Protein AF-A0A968YWT3-F1 (afdb_monomer)

Sequence (94 aa):
MCVCRGTRQKFSQPPSCGETIGLDVAHSTFLQILSQQLHWTREDLAQQAQQADLLLDGALEVINDIAFDRCDEALTDGEDPIELNPDVLQVLLS

Foldseek 3Di:
DDDDDDDDDDDDDDDDPDDQQPDDPLLVQLLVVCVVDFKAAPVRSCVSCVVSVHHNVVSQVVQQVSLCVFPVGGQWDDHGTIGGDVVSSVSSVD

pLDDT: mean 78.92, std 17.79, range [33.72, 93.12]

Nearest PDB structures (foldseek):
  1fjl-assembly2_C-2  TM=5.678E-01  e=8.637E+00  Drosophila melanogaster
  2da1-assembly1_A  TM=5.517E-01  e=9.831E+00  Homo sapiens

Structure (mmCIF, N/CA/C/O backbone):
data_AF-A0A968YWT3-F1
#
_entry.id   AF-A0A968YWT3-F1
#
loop_
_atom_site.group_PDB
_atom_site.id
_atom_site.type_symbol
_atom_site.label_atom_id
_atom_site.label_alt_id
_atom_site.label_comp_id
_atom_site.label_asym_id
_atom_site.label_entity_id
_atom_site.label_seq_id
_atom_site.pdbx_PDB_ins_code
_atom_site.Cartn_x
_atom_site.Cartn_y
_atom_site.Cartn_z
_atom_site.occupancy
_atom_site.B_iso_or_equiv
_atom_site.auth_seq_id
_atom_site.auth_comp_id
_atom_site.auth_asym_id
_atom_site.auth_atom_id
_atom_site.pdbx_PDB_model_num
ATOM 1 N N . MET A 1 1 ? 11.195 -39.968 -22.630 1.00 52.78 1 MET A N 1
ATOM 2 C CA . MET A 1 1 ? 11.852 -39.478 -21.401 1.00 52.78 1 MET A CA 1
ATOM 3 C C . MET A 1 1 ? 12.441 -38.117 -21.701 1.00 52.78 1 MET A C 1
ATOM 5 O O . MET A 1 1 ? 13.325 -38.037 -22.538 1.00 52.78 1 MET A O 1
ATOM 9 N N . CYS A 1 2 ? 11.931 -37.063 -21.073 1.00 44.34 2 CYS A N 1
ATOM 10 C CA . CYS A 1 2 ? 12.613 -35.777 -21.017 1.00 44.34 2 CYS A CA 1
ATOM 11 C C . CYS A 1 2 ? 12.376 -35.233 -19.609 1.00 44.34 2 CYS A C 1
ATOM 13 O O . CYS A 1 2 ? 11.229 -35.057 -19.204 1.00 44.34 2 CYS A O 1
ATOM 15 N N . VAL A 1 3 ? 13.452 -35.092 -18.841 1.00 65.19 3 VAL A N 1
ATOM 16 C CA . VAL A 1 3 ? 13.444 -34.578 -17.472 1.00 65.19 3 VAL A CA 1
ATOM 17 C C . VAL A 1 3 ? 14.417 -33.409 -17.452 1.00 65.19 3 VAL A C 1
ATOM 19 O O . VAL A 1 3 ? 15.620 -33.622 -17.529 1.00 65.19 3 VAL A O 1
ATOM 22 N N . CYS A 1 4 ? 13.888 -32.195 -17.344 1.00 47.69 4 CYS A N 1
ATOM 23 C CA . CYS A 1 4 ? 14.600 -30.986 -16.929 1.00 47.69 4 CYS A CA 1
ATOM 24 C C . CYS A 1 4 ? 13.585 -30.193 -16.094 1.00 47.69 4 CYS A C 1
ATOM 26 O O . CYS A 1 4 ? 12.610 -29.691 -16.632 1.00 47.69 4 CYS A O 1
ATOM 28 N N . ARG A 1 5 ? 13.614 -30.361 -14.769 1.00 52.06 5 ARG A N 1
ATOM 29 C CA . ARG A 1 5 ? 14.249 -29.477 -13.768 1.00 52.06 5 ARG A CA 1
ATOM 30 C C . ARG A 1 5 ? 13.210 -28.546 -13.140 1.00 52.06 5 ARG A C 1
ATOM 32 O O . ARG A 1 5 ? 12.647 -27.688 -13.801 1.00 52.06 5 ARG A O 1
ATOM 39 N N . GLY A 1 6 ? 12.959 -28.782 -11.854 1.00 56.38 6 GLY A N 1
ATOM 40 C CA . GLY A 1 6 ? 11.982 -28.053 -11.064 1.00 56.38 6 GLY A CA 1
ATOM 41 C C . GLY A 1 6 ? 12.341 -26.582 -10.886 1.00 56.38 6 GLY A C 1
ATOM 42 O O . GLY A 1 6 ? 13.460 -26.243 -10.503 1.00 56.38 6 GLY A O 1
ATOM 43 N N . THR A 1 7 ? 11.343 -25.737 -11.100 1.00 48.22 7 THR A N 1
ATOM 44 C CA . THR A 1 7 ? 11.250 -24.399 -10.531 1.00 48.22 7 THR A CA 1
ATOM 45 C C . THR A 1 7 ? 10.297 -24.468 -9.340 1.00 48.22 7 THR A C 1
ATOM 47 O O . THR A 1 7 ? 9.204 -25.030 -9.400 1.00 48.22 7 THR A O 1
ATOM 50 N N . ARG A 1 8 ? 10.781 -23.988 -8.196 1.00 47.47 8 ARG A N 1
ATOM 51 C CA . ARG A 1 8 ? 10.034 -23.884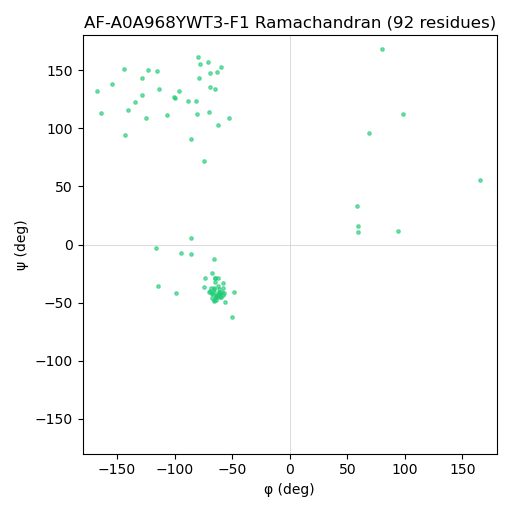 -6.942 1.00 47.47 8 ARG A CA 1
ATOM 52 C C . ARG A 1 8 ? 8.968 -22.785 -7.126 1.00 47.47 8 ARG A C 1
ATOM 54 O O . ARG A 1 8 ? 9.268 -21.750 -7.704 1.00 47.47 8 ARG A O 1
ATOM 61 N N . GLN A 1 9 ? 7.742 -23.051 -6.685 1.00 56.06 9 GLN A N 1
ATOM 62 C CA . GLN A 1 9 ? 6.526 -22.249 -6.907 1.00 56.06 9 GLN A CA 1
ATOM 63 C C . GLN A 1 9 ? 6.597 -20.803 -6.378 1.00 56.06 9 GLN A C 1
ATOM 65 O O . GLN A 1 9 ? 7.195 -20.603 -5.322 1.00 56.06 9 GLN A O 1
ATOM 70 N N . LYS A 1 10 ? 5.845 -19.869 -6.991 1.00 39.28 10 LYS A N 1
ATOM 71 C CA . LYS A 1 10 ? 4.908 -18.969 -6.280 1.00 39.28 10 LYS A CA 1
ATOM 72 C C . LYS A 1 10 ? 3.965 -18.220 -7.248 1.00 39.28 10 LYS A C 1
ATOM 74 O O . LYS A 1 10 ? 4.413 -17.653 -8.230 1.00 39.28 10 LYS A O 1
ATOM 79 N N . PHE A 1 11 ? 2.681 -18.260 -6.886 1.00 38.62 11 PHE A N 1
ATOM 80 C CA . PHE A 1 11 ? 1.497 -17.565 -7.413 1.00 38.62 11 PHE A CA 1
ATOM 81 C C . PHE A 1 11 ? 0.963 -17.926 -8.807 1.00 38.62 11 PHE A C 1
ATOM 83 O O . PHE A 1 11 ? 1.356 -17.420 -9.850 1.00 38.62 11 PHE A O 1
ATOM 90 N N . SER A 1 12 ? -0.032 -18.811 -8.757 1.00 42.25 12 SER A N 1
ATOM 91 C CA . SER A 1 12 ? -1.043 -19.031 -9.778 1.00 42.25 12 SER A CA 1
ATOM 92 C C . SER A 1 12 ? -1.984 -17.828 -9.824 1.00 42.25 12 SER A C 1
ATOM 94 O O . SER A 1 12 ? -2.769 -17.650 -8.897 1.00 42.25 12 SER A O 1
ATOM 96 N N . GLN A 1 13 ? -1.987 -17.076 -10.918 1.00 43.88 13 GLN A N 1
ATOM 97 C CA . GLN A 1 13 ? -3.167 -16.313 -11.310 1.00 43.88 13 GLN A CA 1
ATOM 98 C C . GLN A 1 13 ? -3.393 -16.519 -12.815 1.00 43.88 13 GLN A C 1
ATOM 100 O O . GLN A 1 13 ? -2.468 -16.299 -13.602 1.00 43.88 13 GLN A O 1
ATOM 105 N N . PRO A 1 14 ? -4.566 -17.015 -13.252 1.00 42.16 14 PRO A N 1
ATOM 106 C CA . PRO A 1 14 ? -4.906 -17.019 -14.670 1.00 42.16 14 PRO A CA 1
ATOM 107 C C . PRO A 1 14 ? -4.999 -15.568 -15.174 1.00 42.16 14 PRO A C 1
ATOM 109 O O . PRO A 1 14 ? -5.404 -14.696 -14.401 1.00 42.16 14 PRO A O 1
ATOM 112 N N . PRO A 1 15 ? -4.665 -15.291 -16.448 1.00 38.34 15 PRO A N 1
ATOM 113 C CA . PRO A 1 15 ? -4.730 -13.941 -16.996 1.00 38.34 15 PRO A CA 1
ATOM 114 C C . PRO A 1 15 ? -6.183 -13.458 -16.959 1.00 38.34 15 PRO A C 1
ATOM 116 O O . PRO A 1 15 ? -7.014 -13.887 -17.759 1.00 38.34 15 PRO A O 1
ATOM 119 N N . SER A 1 16 ? -6.497 -12.600 -15.992 1.00 41.56 16 SER A N 1
ATOM 120 C CA . SER A 1 16 ? -7.810 -11.981 -15.847 1.00 41.56 16 SER A CA 1
ATOM 121 C C . SER A 1 16 ? -7.670 -10.533 -16.282 1.00 41.56 16 SER A C 1
ATOM 123 O O . SER A 1 16 ? -6.935 -9.749 -15.694 1.00 41.56 16 SER A O 1
ATOM 125 N N . CYS A 1 17 ? -8.308 -10.247 -17.409 1.00 33.72 17 CYS A N 1
ATOM 126 C CA . CYS A 1 17 ? -8.256 -9.000 -18.153 1.00 33.72 17 CYS A CA 1
ATOM 127 C C . CYS A 1 17 ? -8.572 -7.793 -17.249 1.00 33.72 17 CYS A C 1
ATOM 129 O O . CYS A 1 17 ? -9.709 -7.615 -16.819 1.00 33.72 17 CYS A O 1
ATOM 131 N N . GLY A 1 18 ? -7.542 -6.998 -16.962 1.00 43.88 18 GLY A N 1
ATOM 132 C CA . GLY A 1 18 ? -7.570 -5.833 -16.079 1.00 43.88 18 GLY A CA 1
ATOM 133 C C . GLY A 1 18 ? -6.140 -5.425 -15.737 1.00 43.88 18 GLY A C 1
ATOM 134 O O . GLY A 1 18 ? -5.747 -5.447 -14.581 1.00 43.88 18 GLY A O 1
ATOM 135 N N . GLU A 1 19 ? -5.332 -5.173 -16.766 1.00 44.94 19 GLU A N 1
ATOM 136 C CA . GLU A 1 19 ? -3.873 -5.050 -16.688 1.00 44.94 19 GLU A CA 1
ATOM 137 C C . GLU A 1 19 ? -3.444 -3.718 -16.053 1.00 44.94 19 GLU A C 1
ATOM 139 O O . GLU A 1 19 ? -2.945 -2.821 -16.719 1.00 44.94 19 GLU A O 1
ATOM 144 N N . THR A 1 20 ? -3.647 -3.579 -14.743 1.00 53.50 20 THR A N 1
ATOM 145 C CA . THR A 1 20 ? -2.922 -2.599 -13.926 1.00 53.50 20 THR A CA 1
ATOM 146 C C . THR A 1 20 ? -1.620 -3.264 -13.495 1.00 53.50 20 THR A C 1
ATOM 148 O O . THR A 1 20 ? -1.576 -4.001 -12.521 1.00 53.50 20 THR A O 1
ATOM 151 N N . ILE A 1 21 ? -0.559 -3.093 -14.288 1.00 63.62 21 ILE A N 1
ATOM 152 C CA . ILE A 1 21 ? 0.851 -3.247 -13.867 1.00 63.62 21 ILE A CA 1
ATOM 153 C C . ILE A 1 21 ? 1.291 -4.629 -13.313 1.00 63.62 21 ILE A C 1
ATOM 155 O O . ILE A 1 21 ? 2.432 -4.795 -12.889 1.00 63.62 21 ILE A O 1
ATOM 159 N N . GLY A 1 22 ? 0.469 -5.673 -13.439 1.00 64.25 22 GLY A N 1
ATOM 160 C CA . GLY A 1 22 ? 0.753 -7.007 -12.890 1.00 64.25 22 GLY A CA 1
ATOM 161 C C . GLY A 1 22 ? 0.143 -7.247 -11.506 1.00 64.25 22 GLY A C 1
ATOM 162 O O . GLY A 1 22 ? 0.470 -8.243 -10.863 1.00 64.25 22 GLY A O 1
ATOM 163 N N . LEU A 1 23 ? -0.754 -6.363 -11.061 1.00 72.38 23 LEU A N 1
ATOM 164 C CA . LEU A 1 23 ? -1.603 -6.585 -9.899 1.00 72.38 23 LEU A CA 1
ATOM 165 C C . LEU A 1 23 ? -2.780 -7.503 -10.252 1.00 72.38 23 LEU A C 1
ATOM 167 O O . LEU A 1 23 ? -3.342 -7.445 -11.345 1.00 72.38 23 LEU A O 1
ATOM 171 N N . ASP A 1 24 ? -3.155 -8.354 -9.299 1.00 78.56 24 ASP A N 1
ATOM 172 C CA . ASP A 1 24 ? -4.391 -9.130 -9.383 1.00 78.56 24 ASP A CA 1
ATOM 173 C C . ASP A 1 24 ? -5.612 -8.276 -8.998 1.00 78.56 24 ASP A C 1
ATOM 175 O O . ASP A 1 24 ? -5.487 -7.272 -8.296 1.00 78.56 24 ASP A O 1
ATOM 179 N N . VAL A 1 25 ? -6.808 -8.723 -9.387 1.00 80.56 25 VAL A N 1
ATOM 180 C CA . VAL A 1 25 ? -8.096 -8.053 -9.145 1.00 80.56 25 VAL A CA 1
ATOM 181 C C . VAL A 1 25 ? -8.282 -7.617 -7.685 1.00 80.56 25 VAL A C 1
ATOM 183 O O . VAL A 1 25 ? -8.765 -6.508 -7.436 1.00 80.56 25 VAL A O 1
ATOM 186 N N . ALA A 1 26 ? -7.881 -8.448 -6.716 1.00 84.00 26 ALA A N 1
ATOM 187 C CA . ALA A 1 26 ? -7.981 -8.101 -5.297 1.00 84.00 26 ALA A CA 1
ATOM 188 C C . ALA A 1 26 ? -7.103 -6.886 -4.937 1.00 84.00 26 ALA A C 1
ATOM 190 O O . ALA A 1 26 ? -7.562 -5.955 -4.274 1.00 84.00 26 ALA A O 1
ATOM 191 N N . HIS A 1 27 ? -5.865 -6.845 -5.436 1.00 86.75 27 HIS A N 1
ATOM 192 C CA . HIS A 1 27 ? -4.933 -5.750 -5.167 1.00 86.75 27 HIS A CA 1
ATOM 193 C C . HIS A 1 27 ? -5.297 -4.481 -5.942 1.00 86.75 27 HIS A C 1
ATOM 195 O O . HIS A 1 27 ? -5.198 -3.393 -5.385 1.00 86.75 27 HIS A O 1
ATOM 201 N N . SER A 1 28 ? -5.781 -4.593 -7.184 1.00 84.06 28 SER A N 1
ATOM 202 C CA . SER A 1 28 ? -6.301 -3.440 -7.933 1.00 84.06 28 SER A CA 1
ATOM 203 C C . SER A 1 28 ? -7.507 -2.814 -7.225 1.00 84.06 28 SER A C 1
ATOM 205 O O . SER A 1 28 ? -7.619 -1.591 -7.158 1.00 84.06 28 SER A O 1
ATOM 207 N N . THR A 1 29 ? -8.383 -3.636 -6.635 1.00 86.75 29 THR A N 1
ATOM 208 C CA . THR A 1 29 ? -9.501 -3.153 -5.804 1.00 86.75 29 THR A CA 1
ATOM 209 C C . THR A 1 29 ? -8.988 -2.434 -4.560 1.00 86.75 29 THR A C 1
ATOM 211 O O . THR A 1 29 ? -9.453 -1.342 -4.241 1.00 86.75 29 THR A O 1
ATOM 214 N N . PHE A 1 30 ? -7.990 -3.005 -3.885 1.00 87.88 30 PHE A N 1
ATOM 215 C CA . PHE A 1 30 ? -7.371 -2.374 -2.726 1.00 87.88 30 PHE A CA 1
ATOM 216 C C . PHE A 1 30 ? -6.704 -1.037 -3.091 1.00 87.88 30 PHE A C 1
ATOM 218 O O . PHE A 1 30 ? -6.973 -0.039 -2.435 1.00 87.88 30 PHE A O 1
ATOM 225 N N . LEU A 1 31 ? -5.953 -0.956 -4.195 1.00 87.38 31 LEU A N 1
ATOM 226 C CA . LEU A 1 31 ? -5.374 0.293 -4.716 1.00 87.38 31 LEU A CA 1
ATOM 227 C C . LEU A 1 31 ? -6.424 1.375 -4.991 1.00 87.38 31 LEU A C 1
ATOM 229 O O . LEU A 1 31 ? -6.208 2.542 -4.666 1.00 87.38 31 LEU A O 1
ATOM 233 N N . GLN A 1 32 ? -7.574 1.006 -5.563 1.00 87.00 32 GLN A N 1
ATOM 234 C CA . GLN A 1 32 ? -8.685 1.943 -5.759 1.00 87.00 32 GLN A CA 1
ATOM 235 C C . GLN A 1 32 ? -9.185 2.498 -4.422 1.00 87.00 32 GLN A C 1
ATOM 237 O O . GLN A 1 32 ? -9.421 3.701 -4.309 1.00 87.00 32 GLN A O 1
ATOM 242 N N . ILE A 1 33 ? -9.290 1.656 -3.391 1.00 88.38 33 ILE A N 1
ATOM 243 C CA . ILE A 1 33 ? -9.668 2.102 -2.048 1.00 88.38 33 ILE A CA 1
ATOM 244 C C . ILE A 1 33 ? -8.610 3.056 -1.485 1.00 88.38 33 ILE A C 1
ATOM 246 O O . ILE A 1 33 ? -8.972 4.143 -1.035 1.00 88.38 33 ILE A O 1
ATOM 250 N N . LEU A 1 34 ? -7.326 2.692 -1.578 1.00 87.25 34 LEU A N 1
ATOM 251 C CA . LEU A 1 34 ? -6.203 3.520 -1.129 1.00 87.25 34 LEU A CA 1
ATOM 252 C C . LEU A 1 34 ? -6.178 4.886 -1.820 1.00 87.25 34 LEU A C 1
ATOM 254 O O . LEU A 1 34 ? -5.835 5.879 -1.192 1.00 87.25 34 LEU A O 1
ATOM 258 N N . SER A 1 35 ? -6.611 4.971 -3.080 1.00 87.94 35 SER A N 1
ATOM 259 C CA . SER A 1 35 ? -6.651 6.238 -3.820 1.00 87.94 35 SER A CA 1
ATOM 260 C C . SER A 1 35 ? -7.630 7.279 -3.270 1.00 87.94 35 SER A C 1
ATOM 262 O O . SER A 1 35 ? -7.550 8.450 -3.639 1.00 87.94 35 SER A O 1
ATOM 264 N N . GLN A 1 36 ? -8.533 6.886 -2.365 1.00 88.62 36 GLN A N 1
ATOM 265 C CA . GLN A 1 36 ? -9.485 7.805 -1.742 1.00 88.62 36 GLN A CA 1
ATOM 266 C C . GLN A 1 36 ? -8.836 8.727 -0.703 1.00 88.62 36 GLN A C 1
ATOM 268 O O . GLN A 1 36 ? -9.319 9.841 -0.498 1.00 88.62 36 GLN A O 1
ATOM 273 N N . GLN A 1 37 ? -7.760 8.289 -0.043 1.00 90.44 37 GLN A N 1
ATOM 274 C CA . GLN A 1 37 ? -7.077 9.070 0.988 1.00 90.44 37 GLN A CA 1
ATOM 275 C C . GLN A 1 37 ? -5.607 8.650 1.103 1.00 90.44 37 GLN A C 1
ATOM 277 O O . GLN A 1 37 ? -5.293 7.468 1.079 1.00 90.44 37 GLN A O 1
ATOM 282 N N . LEU A 1 38 ? -4.704 9.623 1.255 1.00 89.25 38 LEU A N 1
ATOM 283 C CA . LEU A 1 38 ? -3.256 9.374 1.297 1.00 89.25 38 LEU A CA 1
ATOM 284 C C . LEU A 1 38 ? -2.722 9.022 2.690 1.00 89.25 38 LEU A C 1
ATOM 286 O O . LEU A 1 38 ? -1.567 8.654 2.826 1.00 89.25 38 LEU A O 1
ATOM 290 N N . HIS A 1 39 ? -3.546 9.128 3.728 1.00 90.94 39 HIS A N 1
ATOM 291 C CA . HIS A 1 39 ? -3.156 8.777 5.088 1.00 90.94 39 HIS A CA 1
ATOM 292 C C . HIS A 1 39 ? -4.204 7.833 5.652 1.00 90.94 39 HIS A C 1
ATOM 294 O O . HIS A 1 39 ? -5.395 8.147 5.619 1.00 90.94 39 HIS A O 1
ATOM 300 N N . TRP A 1 40 ? -3.764 6.698 6.179 1.00 93.12 40 TRP A N 1
ATOM 301 C CA . TRP A 1 40 ? -4.635 5.722 6.820 1.00 93.12 40 TRP A CA 1
ATOM 302 C C . TRP A 1 40 ? -4.097 5.372 8.194 1.00 93.12 40 TRP A C 1
ATOM 304 O O . TRP A 1 40 ? -2.894 5.248 8.388 1.00 93.12 40 TRP A O 1
ATOM 314 N N . THR A 1 41 ? -4.985 5.158 9.155 1.00 92.56 41 THR A N 1
ATOM 315 C CA . THR A 1 41 ? -4.582 4.495 10.397 1.00 92.56 41 THR A CA 1
ATOM 316 C C . THR A 1 41 ? -4.474 2.999 10.153 1.00 92.56 41 THR A C 1
ATOM 318 O O . THR A 1 41 ? -5.145 2.450 9.270 1.00 92.56 41 THR A O 1
ATOM 321 N N . ARG A 1 42 ? -3.665 2.308 10.959 1.00 89.56 42 ARG A N 1
ATOM 322 C CA . ARG A 1 42 ? -3.512 0.855 10.816 1.00 89.56 42 ARG A CA 1
ATOM 323 C C . ARG A 1 42 ? -4.844 0.110 10.949 1.00 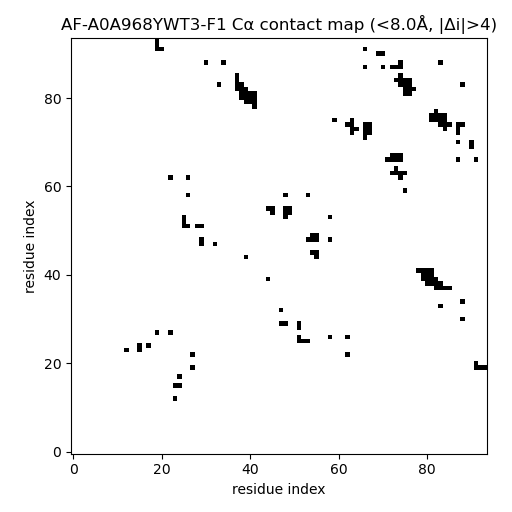89.56 42 ARG A C 1
ATOM 325 O O . ARG A 1 42 ? -5.080 -0.863 10.236 1.00 89.56 42 ARG A O 1
ATOM 332 N N . G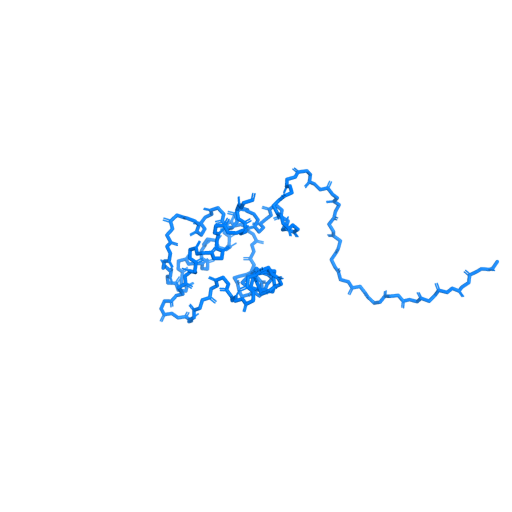LU A 1 43 ? -5.721 0.574 11.838 1.00 91.69 43 GLU A N 1
ATOM 333 C CA . GLU A 1 43 ? -7.047 -0.015 12.048 1.00 91.69 43 GLU A CA 1
ATOM 334 C C . GLU A 1 43 ? -7.958 0.145 10.827 1.00 91.69 43 GLU A C 1
ATOM 336 O O . GLU A 1 43 ? -8.553 -0.834 10.375 1.00 91.69 43 GLU A O 1
ATOM 341 N N . ASP A 1 44 ? -8.048 1.354 10.270 1.00 91.94 44 ASP A N 1
ATOM 342 C CA . ASP A 1 44 ? -8.929 1.645 9.136 1.00 91.94 44 ASP A CA 1
ATOM 343 C C . ASP A 1 44 ? -8.450 0.916 7.874 1.00 91.94 44 ASP A C 1
ATOM 345 O O . ASP A 1 44 ? -9.227 0.250 7.186 1.00 91.94 44 ASP A O 1
ATOM 349 N N . LEU A 1 45 ? -7.134 0.918 7.643 1.00 89.38 45 LEU A N 1
ATOM 350 C CA . LEU A 1 45 ? -6.507 0.189 6.546 1.00 89.38 45 LEU A CA 1
ATOM 351 C C . LEU A 1 45 ? -6.734 -1.329 6.662 1.00 89.38 45 LEU A C 1
ATOM 353 O O . LEU A 1 45 ? -7.033 -1.992 5.668 1.00 89.38 45 LEU A O 1
ATOM 357 N N . ALA A 1 46 ? -6.647 -1.890 7.875 1.00 91.12 46 ALA A N 1
ATOM 358 C CA . ALA A 1 46 ? -6.917 -3.307 8.122 1.00 91.12 46 ALA A CA 1
ATOM 359 C C . ALA A 1 46 ? -8.380 -3.689 7.848 1.00 91.12 46 ALA A C 1
ATOM 361 O O . ALA A 1 46 ? -8.652 -4.821 7.439 1.00 91.12 46 ALA A O 1
ATOM 362 N N . GLN A 1 47 ? -9.327 -2.771 8.070 1.00 92.12 47 GLN A N 1
ATOM 363 C CA . GLN A 1 47 ? -10.724 -2.970 7.682 1.00 92.12 47 GLN A CA 1
ATOM 364 C C . GLN A 1 47 ? -10.867 -2.989 6.157 1.00 92.12 47 GLN A C 1
ATOM 366 O O . GLN A 1 47 ? -11.492 -3.907 5.627 1.00 92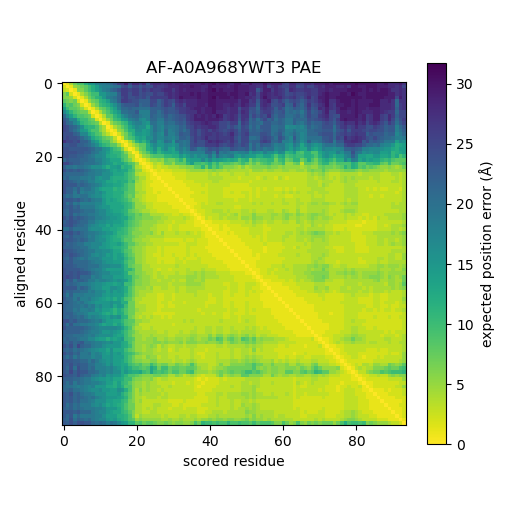.12 47 GLN A O 1
ATOM 371 N N . GLN A 1 48 ? -10.241 -2.048 5.444 1.00 91.31 48 GLN A N 1
ATOM 372 C CA . GLN A 1 48 ? -10.276 -2.021 3.976 1.00 91.31 48 GLN A CA 1
ATOM 373 C C . GLN A 1 48 ? -9.646 -3.269 3.350 1.00 91.31 48 GLN A C 1
ATOM 375 O O . GLN A 1 48 ? -10.194 -3.838 2.407 1.00 91.31 48 GLN A O 1
ATOM 380 N N . ALA A 1 49 ? -8.519 -3.735 3.896 1.00 89.94 49 ALA A N 1
ATOM 381 C CA . ALA A 1 49 ? -7.862 -4.952 3.428 1.00 89.94 49 ALA A CA 1
ATOM 382 C C . ALA A 1 49 ? -8.782 -6.172 3.593 1.00 89.94 49 ALA A C 1
ATOM 384 O O . ALA A 1 49 ? -8.951 -6.946 2.654 1.00 89.94 49 ALA A O 1
ATOM 385 N N . GLN A 1 50 ? -9.468 -6.287 4.737 1.00 89.31 50 GLN A N 1
ATOM 386 C CA . GLN A 1 50 ? -10.475 -7.331 4.951 1.00 89.31 50 GLN A CA 1
ATOM 387 C C . GLN A 1 50 ? -11.655 -7.233 3.979 1.00 89.31 50 GLN A C 1
ATOM 389 O O . GLN A 1 50 ? -12.161 -8.263 3.545 1.00 89.31 50 GLN A O 1
ATOM 394 N N . GLN A 1 51 ? -12.089 -6.026 3.601 1.00 88.38 51 GLN A N 1
ATOM 395 C CA . GLN A 1 51 ? -13.144 -5.858 2.594 1.00 88.38 51 GLN A CA 1
ATOM 396 C C . GLN A 1 51 ? -12.722 -6.348 1.203 1.00 88.38 51 GLN A C 1
ATOM 398 O O . GLN A 1 51 ? -13.571 -6.807 0.440 1.00 88.38 51 GLN A O 1
ATOM 403 N N . ALA A 1 52 ? -11.427 -6.290 0.891 1.00 83.19 52 ALA A N 1
ATOM 404 C CA . ALA A 1 52 ? -10.844 -6.850 -0.325 1.00 83.19 52 ALA A CA 1
ATOM 405 C C . ALA A 1 52 ? -10.476 -8.347 -0.200 1.00 83.19 52 ALA A C 1
ATOM 407 O O . ALA A 1 52 ? -9.884 -8.896 -1.126 1.00 83.19 52 ALA A O 1
ATOM 408 N N . ASP A 1 53 ? -10.823 -9.004 0.917 1.00 86.69 53 ASP A N 1
ATOM 409 C CA . ASP A 1 53 ? -10.443 -10.388 1.256 1.00 86.69 53 ASP A CA 1
ATOM 410 C C . ASP A 1 53 ? -8.911 -10.600 1.300 1.00 86.69 53 ASP A C 1
ATOM 412 O O . ASP A 1 53 ? -8.380 -11.657 0.960 1.00 86.69 53 ASP A O 1
ATOM 416 N N . LEU A 1 54 ? -8.176 -9.565 1.722 1.00 86.94 54 LEU A N 1
ATOM 417 C CA . LEU A 1 54 ? -6.718 -9.544 1.790 1.00 86.94 54 LEU A CA 1
ATOM 418 C C . LEU A 1 54 ? -6.208 -9.425 3.231 1.00 86.94 54 LEU A C 1
ATOM 420 O O . LEU A 1 54 ? -6.805 -8.791 4.102 1.00 86.94 54 LEU A O 1
ATOM 424 N N . LEU A 1 55 ? -5.034 -10.011 3.468 1.00 88.94 55 LEU A N 1
ATOM 425 C CA . LEU A 1 55 ? -4.262 -9.787 4.688 1.00 88.94 55 LEU A CA 1
ATOM 426 C C . LEU A 1 55 ? -3.490 -8.479 4.543 1.00 88.94 55 LEU A C 1
ATOM 428 O O . LEU A 1 55 ? -2.694 -8.364 3.616 1.00 88.94 55 LEU A O 1
ATOM 432 N N . LEU A 1 56 ? -3.693 -7.537 5.470 1.00 87.00 56 LEU A N 1
ATOM 433 C CA . LEU A 1 56 ? -3.115 -6.194 5.389 1.00 87.00 56 LEU A CA 1
ATOM 434 C C . LEU A 1 56 ? -1.605 -6.209 5.109 1.00 87.00 56 LEU A C 1
ATOM 436 O O . LEU A 1 56 ? -1.179 -5.721 4.068 1.00 87.00 56 LEU A O 1
ATOM 440 N N . ASP A 1 57 ? -0.813 -6.788 6.015 1.00 88.88 57 ASP A N 1
ATOM 441 C CA . ASP A 1 57 ? 0.648 -6.806 5.889 1.00 88.88 57 ASP A CA 1
ATOM 442 C C . ASP A 1 57 ? 1.100 -7.501 4.592 1.00 88.88 57 ASP A C 1
ATOM 444 O O . ASP A 1 57 ? 1.971 -6.998 3.893 1.00 88.88 57 ASP A O 1
ATOM 448 N N . GLY A 1 58 ? 0.453 -8.607 4.208 1.00 89.81 58 GLY A N 1
ATOM 449 C CA . GLY A 1 58 ? 0.795 -9.324 2.976 1.00 89.81 58 GLY A CA 1
ATOM 450 C C . GLY A 1 58 ? 0.449 -8.548 1.701 1.00 89.81 58 GLY A C 1
ATOM 451 O O . GLY A 1 58 ? 1.206 -8.586 0.735 1.00 89.81 58 GLY A O 1
ATOM 452 N N . ALA A 1 59 ? -0.675 -7.830 1.691 1.00 89.00 59 ALA A N 1
ATOM 453 C CA . ALA A 1 59 ? -1.065 -6.980 0.570 1.00 89.00 59 ALA A CA 1
ATOM 454 C C . ALA A 1 59 ? -0.118 -5.785 0.426 1.00 89.00 59 ALA A C 1
ATOM 456 O O . ALA A 1 59 ? 0.291 -5.463 -0.688 1.00 89.00 59 ALA A O 1
ATOM 457 N N . LEU A 1 60 ? 0.263 -5.165 1.547 1.00 89.19 60 LEU A N 1
ATOM 458 C CA . LEU A 1 60 ? 1.243 -4.084 1.561 1.00 89.19 60 LEU A CA 1
ATOM 459 C C . LEU A 1 60 ? 2.611 -4.553 1.070 1.00 89.19 60 LEU A C 1
ATOM 461 O O . LEU A 1 60 ? 3.204 -3.866 0.246 1.00 89.19 60 LEU A O 1
ATOM 465 N N . GLU A 1 61 ? 3.090 -5.726 1.498 1.00 90.69 61 GLU A N 1
ATOM 466 C CA . GLU A 1 61 ? 4.348 -6.288 0.992 1.00 90.69 61 GLU A CA 1
ATOM 467 C C . GLU A 1 61 ? 4.328 -6.438 -0.534 1.00 90.69 61 GLU A C 1
ATOM 469 O O . GLU A 1 61 ? 5.245 -5.970 -1.202 1.00 90.69 61 GLU A O 1
ATOM 474 N N . VAL A 1 62 ? 3.272 -7.036 -1.098 1.00 89.12 62 VAL A N 1
ATOM 475 C CA . VAL A 1 62 ? 3.162 -7.239 -2.553 1.00 89.12 62 VAL A CA 1
ATOM 476 C C . VAL A 1 62 ? 3.104 -5.909 -3.300 1.00 89.12 62 VAL A C 1
ATOM 478 O O . VAL A 1 62 ? 3.777 -5.738 -4.314 1.00 89.12 62 VAL A O 1
ATOM 481 N N . ILE A 1 63 ? 2.306 -4.959 -2.817 1.00 88.69 63 ILE A N 1
ATOM 482 C CA . ILE A 1 63 ? 2.144 -3.668 -3.489 1.00 88.69 63 ILE A CA 1
ATOM 483 C C . ILE A 1 63 ? 3.428 -2.840 -3.397 1.00 88.69 63 ILE A C 1
ATOM 485 O O . ILE A 1 63 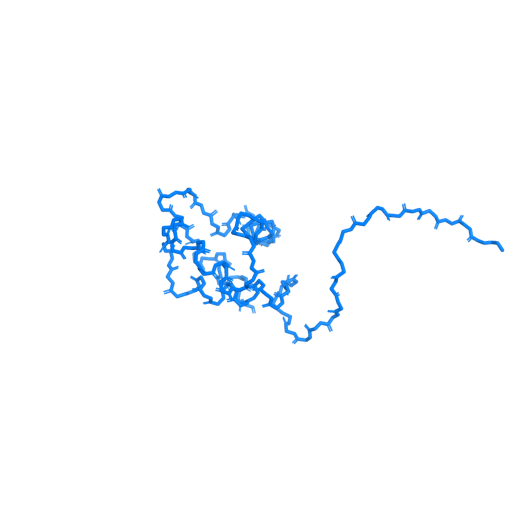? 3.814 -2.225 -4.388 1.00 88.69 63 ILE A O 1
ATOM 489 N N . ASN A 1 64 ? 4.113 -2.855 -2.252 1.00 91.44 64 ASN A N 1
ATOM 490 C CA . ASN A 1 64 ? 5.393 -2.175 -2.092 1.00 91.44 64 ASN A CA 1
ATOM 491 C C . ASN A 1 64 ? 6.486 -2.801 -2.961 1.00 91.44 64 ASN A C 1
ATOM 493 O O . ASN A 1 64 ? 7.267 -2.060 -3.541 1.00 91.44 64 ASN A O 1
ATOM 497 N N . ASP A 1 65 ? 6.525 -4.127 -3.111 1.00 91.06 65 ASP A N 1
ATOM 498 C CA . ASP A 1 65 ? 7.484 -4.806 -3.995 1.00 91.06 65 ASP A CA 1
ATOM 499 C C . ASP A 1 65 ? 7.308 -4.361 -5.459 1.00 91.06 65 ASP A C 1
ATOM 501 O O . ASP A 1 65 ? 8.270 -3.976 -6.125 1.00 91.06 65 ASP A O 1
ATOM 505 N N . ILE A 1 66 ? 6.057 -4.295 -5.931 1.00 88.56 66 ILE A N 1
ATOM 506 C CA . ILE A 1 66 ? 5.728 -3.790 -7.273 1.00 88.56 66 ILE A CA 1
ATOM 507 C C . ILE A 1 66 ? 6.050 -2.295 -7.394 1.00 88.56 66 ILE A C 1
ATOM 509 O O . ILE A 1 66 ? 6.566 -1.856 -8.421 1.00 88.56 66 ILE A O 1
ATOM 513 N N . ALA A 1 67 ? 5.752 -1.504 -6.364 1.00 89.69 67 ALA A N 1
ATOM 514 C CA . ALA A 1 67 ? 6.079 -0.085 -6.327 1.00 89.69 67 ALA A CA 1
ATOM 515 C C . ALA A 1 67 ? 7.588 0.156 -6.445 1.00 89.69 67 ALA A C 1
ATOM 517 O O . ALA A 1 67 ? 8.006 0.966 -7.270 1.00 89.69 67 ALA A O 1
ATOM 518 N N . PHE A 1 68 ? 8.404 -0.602 -5.711 1.00 89.56 68 PHE A N 1
ATOM 519 C CA . PHE A 1 68 ? 9.859 -0.530 -5.800 1.00 89.56 68 PHE A CA 1
ATOM 520 C C . PHE A 1 68 ? 10.366 -0.872 -7.202 1.00 89.56 68 PHE A 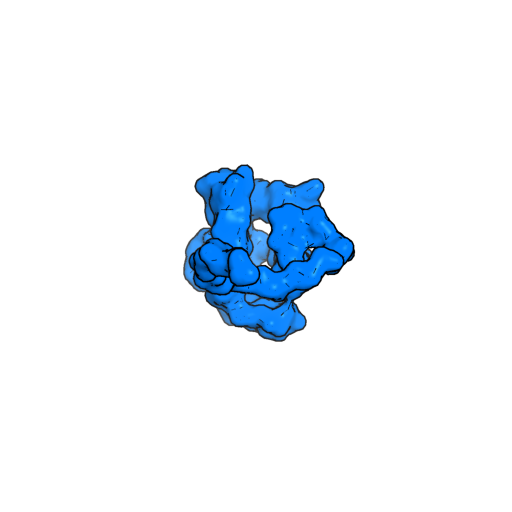C 1
ATOM 522 O O . PHE A 1 68 ? 11.216 -0.161 -7.725 1.00 89.56 68 PHE A O 1
ATOM 529 N N . ASP A 1 69 ? 9.815 -1.896 -7.856 1.00 89.69 69 ASP A N 1
ATOM 530 C CA . ASP A 1 69 ? 10.215 -2.261 -9.224 1.00 89.69 69 ASP A CA 1
ATOM 531 C C . ASP A 1 69 ? 9.939 -1.138 -10.247 1.00 89.69 69 ASP A C 1
ATOM 533 O O . ASP A 1 69 ? 10.643 -1.008 -11.251 1.00 89.69 69 ASP A O 1
ATOM 537 N N . ARG A 1 70 ? 8.923 -0.297 -10.000 1.00 86.88 70 ARG A N 1
ATOM 538 C CA . ARG A 1 70 ? 8.488 0.761 -10.932 1.00 86.88 70 ARG A CA 1
ATOM 539 C C . ARG A 1 70 ? 9.020 2.149 -10.607 1.00 86.88 70 ARG A C 1
ATOM 541 O O . ARG A 1 70 ? 9.372 2.890 -11.525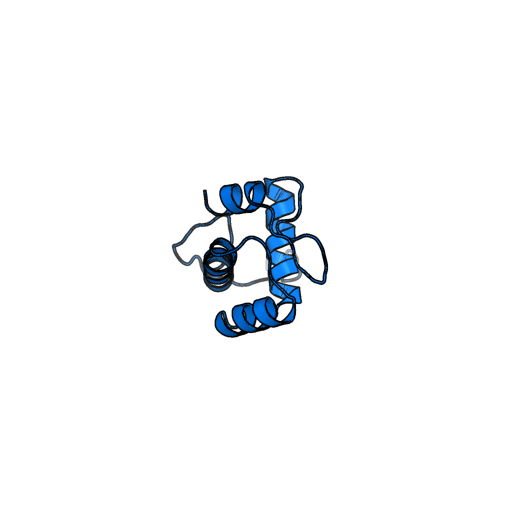 1.00 86.88 70 ARG A O 1
ATOM 548 N N . CYS A 1 71 ? 9.023 2.507 -9.334 1.00 88.88 71 CYS A N 1
ATOM 549 C CA . CYS A 1 71 ? 9.291 3.851 -8.834 1.00 88.88 71 CYS A CA 1
ATOM 550 C C . CYS A 1 71 ? 10.554 3.920 -7.972 1.00 88.88 71 CYS A C 1
ATOM 552 O O . CYS A 1 71 ? 10.906 5.013 -7.540 1.00 88.88 71 CYS A O 1
ATOM 554 N N . ASP A 1 72 ? 11.221 2.786 -7.725 1.00 91.38 72 ASP A N 1
ATOM 555 C CA . ASP A 1 72 ? 12.354 2.659 -6.795 1.00 91.38 72 ASP A CA 1
ATOM 556 C C . ASP A 1 72 ? 12.000 3.066 -5.346 1.00 91.38 72 ASP A C 1
ATOM 558 O O . ASP A 1 72 ? 12.876 3.270 -4.510 1.00 91.38 72 ASP A O 1
ATOM 562 N N . GLU A 1 73 ? 10.705 3.165 -5.031 1.00 92.19 73 GLU A N 1
ATOM 563 C CA . GLU A 1 73 ? 10.188 3.632 -3.746 1.00 92.19 73 GLU A CA 1
ATOM 564 C C . GLU A 1 73 ? 8.923 2.857 -3.350 1.00 92.19 73 GLU A C 1
ATOM 566 O O . GLU A 1 73 ? 8.176 2.379 -4.208 1.00 92.19 73 GLU A O 1
ATOM 571 N N . ALA A 1 74 ? 8.684 2.719 -2.044 1.00 90.81 74 ALA A N 1
ATOM 572 C CA . ALA A 1 74 ? 7.495 2.058 -1.515 1.00 90.81 74 ALA A CA 1
ATOM 573 C C . ALA A 1 74 ? 6.232 2.891 -1.781 1.00 90.81 74 ALA A C 1
ATOM 575 O O . ALA A 1 74 ? 6.264 4.121 -1.737 1.00 90.81 74 ALA A O 1
ATOM 576 N N . LEU A 1 75 ? 5.093 2.222 -1.987 1.00 90.75 75 LEU A N 1
ATOM 577 C CA . LEU A 1 75 ? 3.809 2.920 -2.049 1.00 90.75 75 LEU A CA 1
ATOM 578 C C . LEU A 1 75 ? 3.409 3.436 -0.666 1.00 90.75 75 LEU A C 1
ATOM 580 O O . LEU A 1 75 ? 2.859 4.530 -0.565 1.00 90.75 75 LEU A O 1
ATOM 584 N N . THR A 1 76 ? 3.638 2.633 0.371 1.00 91.31 76 THR A N 1
ATOM 585 C CA . THR A 1 76 ? 3.291 2.974 1.750 1.00 91.31 76 THR A CA 1
ATOM 586 C C . THR A 1 76 ? 4.532 3.143 2.608 1.00 91.31 76 THR A C 1
ATOM 588 O O . THR A 1 76 ? 5.387 2.256 2.616 1.00 91.31 76 THR A O 1
ATOM 591 N N . ASP A 1 77 ? 4.565 4.209 3.395 1.00 90.75 77 ASP A N 1
ATOM 592 C CA . ASP A 1 77 ? 5.593 4.496 4.389 1.00 90.75 77 ASP A CA 1
ATOM 593 C C . ASP A 1 77 ? 4.969 4.666 5.785 1.00 90.75 77 ASP A C 1
ATOM 595 O O . ASP A 1 77 ? 3.814 5.070 5.923 1.00 90.75 77 ASP A O 1
ATOM 599 N N . GLY A 1 78 ? 5.722 4.325 6.830 1.00 87.38 78 GLY A N 1
ATOM 600 C CA . GLY A 1 78 ? 5.245 4.379 8.214 1.00 87.38 78 GLY A CA 1
ATOM 601 C C . GLY A 1 78 ? 4.376 3.188 8.651 1.00 87.38 78 GLY A C 1
ATOM 602 O O . GLY A 1 78 ? 3.966 2.341 7.860 1.00 87.38 78 GLY A O 1
ATOM 603 N N . GLU A 1 79 ? 4.129 3.098 9.963 1.00 80.62 79 GLU A N 1
ATOM 604 C CA . GLU A 1 79 ? 3.377 1.992 10.587 1.00 80.62 79 GLU A CA 1
ATOM 605 C C . GLU A 1 79 ? 2.042 2.433 11.208 1.00 80.62 79 GLU A C 1
ATOM 607 O O . GLU A 1 79 ? 1.077 1.665 11.184 1.00 80.62 79 GLU A O 1
ATOM 612 N N . ASP A 1 80 ? 1.982 3.639 11.783 1.00 86.75 80 ASP A N 1
ATOM 613 C CA . ASP A 1 80 ? 0.751 4.293 12.244 1.00 86.75 80 ASP A CA 1
ATOM 614 C C . ASP A 1 80 ? 0.995 5.808 12.469 1.00 86.75 80 ASP A C 1
ATOM 616 O O . ASP A 1 80 ? 1.746 6.171 13.382 1.00 86.75 80 ASP A O 1
ATOM 620 N N . PRO A 1 81 ? 0.385 6.707 11.671 1.00 88.06 81 PRO A N 1
ATOM 621 C CA . PRO A 1 81 ? -0.401 6.419 10.471 1.00 88.06 81 PRO A CA 1
ATOM 622 C C . PRO A 1 81 ? 0.483 5.933 9.313 1.00 88.06 81 PRO A C 1
ATOM 624 O O . PRO A 1 81 ? 1.679 6.201 9.263 1.00 88.06 81 PRO A O 1
ATOM 627 N N . ILE A 1 82 ? -0.137 5.216 8.386 1.00 90.88 82 ILE A N 1
ATOM 628 C CA . ILE A 1 82 ? 0.462 4.768 7.134 1.00 90.88 82 ILE A CA 1
ATOM 629 C C . ILE A 1 82 ? 0.255 5.871 6.095 1.00 90.88 82 ILE A C 1
ATOM 631 O O . ILE A 1 82 ? -0.881 6.284 5.829 1.00 90.88 82 ILE A O 1
ATOM 635 N N . GLU A 1 83 ? 1.354 6.345 5.522 1.00 92.44 83 GLU A N 1
ATOM 636 C CA . GLU A 1 83 ? 1.411 7.405 4.522 1.00 92.44 83 GLU A CA 1
ATOM 637 C C . GLU A 1 83 ? 1.553 6.786 3.128 1.00 92.44 83 GLU A C 1
ATOM 639 O O . GLU A 1 83 ? 2.431 5.965 2.881 1.00 92.44 83 GLU A O 1
ATOM 644 N N . LEU A 1 84 ? 0.670 7.154 2.205 1.00 91.75 84 LEU A N 1
ATOM 645 C CA . LEU A 1 84 ? 0.711 6.718 0.814 1.00 91.75 84 LEU A CA 1
ATOM 646 C C . LEU A 1 84 ? 1.409 7.767 -0.035 1.00 91.75 84 LEU A C 1
ATOM 648 O O . LEU A 1 84 ? 1.043 8.944 -0.004 1.00 91.75 84 LEU A O 1
ATOM 652 N N . ASN A 1 85 ? 2.339 7.322 -0.870 1.00 91.44 85 ASN A N 1
ATOM 653 C CA . ASN A 1 85 ? 2.997 8.185 -1.829 1.00 91.44 85 ASN A CA 1
ATOM 654 C C . ASN A 1 85 ? 2.104 8.382 -3.077 1.00 91.44 85 ASN A C 1
ATOM 656 O O . ASN A 1 85 ? 1.890 7.427 -3.835 1.00 91.44 85 ASN A O 1
ATOM 660 N N . PRO A 1 86 ? 1.568 9.596 -3.323 1.00 89.94 86 PRO A N 1
ATOM 661 C CA . PRO A 1 86 ? 0.700 9.856 -4.469 1.00 89.94 86 PRO A CA 1
ATOM 662 C C . PRO A 1 86 ? 1.421 9.702 -5.815 1.00 89.94 86 PRO A C 1
ATOM 664 O O . PRO A 1 86 ? 0.769 9.334 -6.793 1.00 89.94 86 PRO A O 1
ATOM 667 N N . ASP A 1 87 ? 2.734 9.945 -5.877 1.00 90.69 87 ASP A N 1
ATOM 668 C CA . ASP A 1 87 ? 3.529 9.774 -7.095 1.00 90.69 87 ASP A CA 1
ATOM 669 C C . ASP A 1 87 ? 3.581 8.296 -7.494 1.00 90.69 87 ASP A C 1
ATOM 671 O O . ASP A 1 87 ? 3.269 7.937 -8.632 1.00 90.69 87 ASP A O 1
ATOM 675 N N . VAL A 1 88 ? 3.876 7.419 -6.530 1.00 90.06 88 VAL A N 1
ATOM 676 C CA . VAL A 1 88 ? 3.869 5.963 -6.735 1.00 90.06 88 VAL A CA 1
ATOM 677 C C . VAL A 1 88 ? 2.462 5.474 -7.072 1.00 90.06 88 VAL A C 1
ATOM 679 O O . VAL A 1 88 ? 2.278 4.710 -8.020 1.00 90.06 88 VAL A O 1
ATOM 682 N N . LEU A 1 89 ? 1.447 5.941 -6.340 1.00 89.38 89 LEU A N 1
ATOM 683 C CA . LEU A 1 89 ? 0.054 5.567 -6.574 1.00 89.38 89 LEU A CA 1
ATOM 684 C C . LEU A 1 89 ? -0.384 5.905 -8.005 1.00 89.38 89 LEU A C 1
ATOM 686 O O . LEU A 1 89 ? -1.033 5.096 -8.665 1.00 89.38 89 LEU A O 1
ATOM 690 N N . GLN A 1 90 ? -0.013 7.086 -8.500 1.00 88.19 90 GLN A N 1
ATOM 691 C CA . GLN A 1 90 ? -0.341 7.515 -9.853 1.00 88.19 90 GLN A CA 1
ATOM 692 C C . GLN A 1 90 ? 0.354 6.656 -10.909 1.00 88.19 90 GLN A C 1
ATOM 694 O O . GLN A 1 90 ? -0.272 6.338 -11.916 1.00 88.19 90 GLN A O 1
ATOM 699 N N . VAL A 1 91 ? 1.598 6.232 -10.673 1.00 87.12 91 VAL A N 1
ATOM 700 C CA . VAL A 1 91 ? 2.288 5.286 -11.559 1.00 87.12 91 VAL A 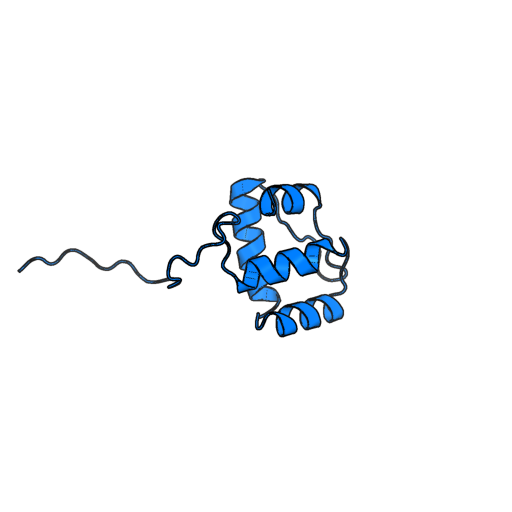CA 1
ATOM 701 C C . VAL A 1 91 ? 1.584 3.933 -11.568 1.00 87.12 91 VAL A C 1
ATOM 703 O O . VAL A 1 91 ? 1.372 3.391 -12.644 1.00 87.12 91 VAL A O 1
ATOM 706 N N . LEU A 1 92 ? 1.180 3.408 -10.407 1.00 84.50 92 LEU A N 1
ATOM 707 C CA . LEU A 1 92 ? 0.488 2.116 -10.300 1.00 84.50 92 LEU A CA 1
ATOM 708 C C . LEU A 1 92 ? -0.924 2.117 -10.912 1.00 84.50 92 LEU A C 1
ATOM 710 O O . LEU A 1 92 ? -1.436 1.061 -11.286 1.00 84.50 92 LEU A O 1
ATOM 714 N N . LEU A 1 93 ? -1.554 3.290 -11.000 1.00 82.44 93 LEU A N 1
ATOM 715 C CA . LEU A 1 93 ? -2.871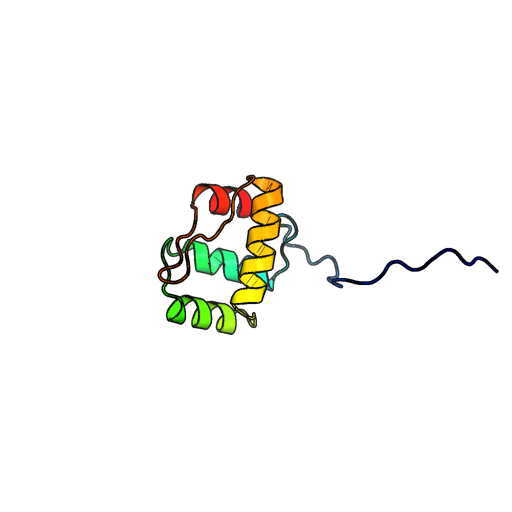 3.496 -11.609 1.00 82.44 93 LEU A CA 1
ATOM 716 C C . LEU A 1 93 ? -2.813 3.933 -13.083 1.00 82.44 93 LEU A C 1
ATOM 718 O O . LEU A 1 93 ? -3.871 4.035 -13.709 1.00 82.44 93 LEU A O 1
ATOM 722 N N . SER A 1 94 ? -1.621 4.226 -13.613 1.00 76.81 94 SER A N 1
ATOM 723 C CA . SER A 1 94 ? -1.414 4.681 -14.994 1.00 76.81 94 SER A CA 1
ATOM 724 C C . SER A 1 94 ? -1.358 3.530 -15.991 1.00 76.81 94 SER A C 1
ATOM 726 O O . SER A 1 94 ? -1.704 3.831 -17.159 1.00 76.81 94 SER A O 1
#

Mean predicted aligned error: 9.58 Å

Radius of gyration: 15.3 Å; Cα contacts (8 Å, |Δi|>4): 92; chains: 1; bounding box: 28×49×34 Å

Secondary structure (DSSP, 8-state):
-----PPPP-------S--STT--HHHHHHHHHHTT-SEE-HHHHHHHHHHTT--HHHHHHHHHHHHHHHHSS-SEE-SSSEEE-HHHHHHHH-

Solvent-accessible surface area (backbone atoms only — not comparable to full-atom values): 5797 Å² total; per-residue (Å²): 140,86,88,83,81,90,76,86,86,84,83,91,71,78,95,67,94,62,86,44,89,83,50,52,73,50,54,52,53,43,50,56,58,50,73,75,50,54,66,37,46,54,68,61,48,42,51,53,24,50,76,47,77,40,56,46,71,62,51,50,51,56,50,25,54,54,26,32,78,75,64,74,39,57,30,66,44,75,75,73,58,30,37,45,39,65,70,47,48,50,61,61,74,103